Protein AF-A0A1I7KRG6-F1 (afdb_monomer)

Organism: NCBI:txid343013

Structure (mmCIF, N/CA/C/O backbone):
data_AF-A0A1I7KRG6-F1
#
_entry.id   AF-A0A1I7KRG6-F1
#
loop_
_atom_site.group_PDB
_atom_site.id
_atom_site.type_symbol
_atom_site.label_atom_id
_atom_site.label_alt_id
_atom_site.label_comp_id
_atom_site.label_asym_id
_atom_s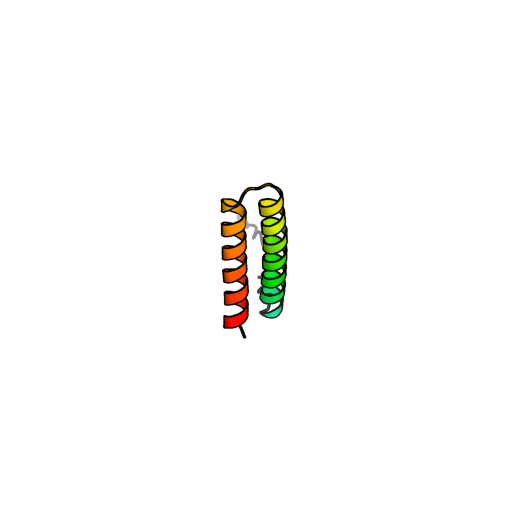ite.label_entity_id
_atom_site.label_seq_id
_atom_site.pdbx_PDB_ins_code
_atom_site.Cartn_x
_atom_site.Cartn_y
_atom_site.Cartn_z
_atom_site.occupancy
_atom_site.B_iso_or_equiv
_atom_site.auth_seq_id
_atom_site.auth_comp_id
_atom_site.auth_asym_id
_atom_site.auth_atom_id
_atom_site.pdbx_PDB_model_num
ATOM 1 N N . MET A 1 1 ? 4.626 45.624 -46.509 1.00 38.09 1 MET A N 1
ATOM 2 C CA . MET A 1 1 ? 5.010 45.403 -45.099 1.00 38.09 1 MET A CA 1
ATOM 3 C C . MET A 1 1 ? 4.996 43.903 -44.848 1.00 38.09 1 MET A C 1
ATOM 5 O O . MET A 1 1 ? 3.929 43.321 -44.734 1.00 38.09 1 MET A O 1
ATOM 9 N N . THR A 1 2 ? 6.158 43.258 -44.906 1.00 43.59 2 THR A N 1
ATOM 10 C CA . THR A 1 2 ? 6.322 41.812 -44.702 1.00 43.59 2 THR A CA 1
ATOM 11 C C . THR A 1 2 ? 6.492 41.541 -43.209 1.00 43.59 2 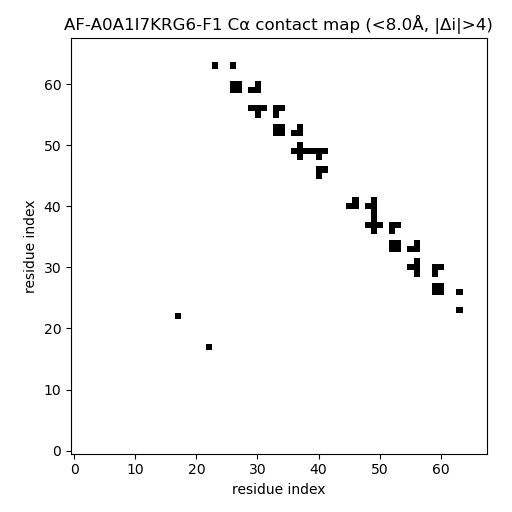THR A C 1
ATOM 13 O O . THR A 1 2 ? 7.542 41.842 -42.647 1.00 43.59 2 THR A O 1
ATOM 16 N N . ALA A 1 3 ? 5.448 41.038 -42.551 1.00 49.34 3 ALA A N 1
ATOM 17 C CA . ALA A 1 3 ? 5.514 40.648 -41.148 1.00 49.34 3 ALA A CA 1
ATOM 18 C C . ALA A 1 3 ? 6.164 39.261 -41.035 1.00 49.34 3 ALA A C 1
ATOM 20 O O . ALA A 1 3 ? 5.566 38.257 -41.414 1.00 49.34 3 ALA A O 1
ATOM 21 N N . SER A 1 4 ? 7.397 39.211 -40.534 1.00 54.66 4 SER A N 1
ATOM 22 C CA . SER A 1 4 ? 8.064 37.961 -40.171 1.00 54.66 4 SER A CA 1
ATOM 23 C C . SER A 1 4 ? 7.346 37.346 -38.972 1.00 54.66 4 SER A C 1
ATOM 25 O O . SER A 1 4 ? 7.400 37.885 -37.867 1.00 54.66 4 SER A O 1
ATOM 27 N N . THR A 1 5 ? 6.654 36.225 -39.176 1.00 59.00 5 THR A N 1
ATOM 28 C CA . THR A 1 5 ? 6.100 35.425 -38.081 1.00 59.00 5 THR A CA 1
ATOM 29 C C . THR A 1 5 ? 7.256 34.900 -37.232 1.00 59.00 5 THR A C 1
ATOM 31 O O . 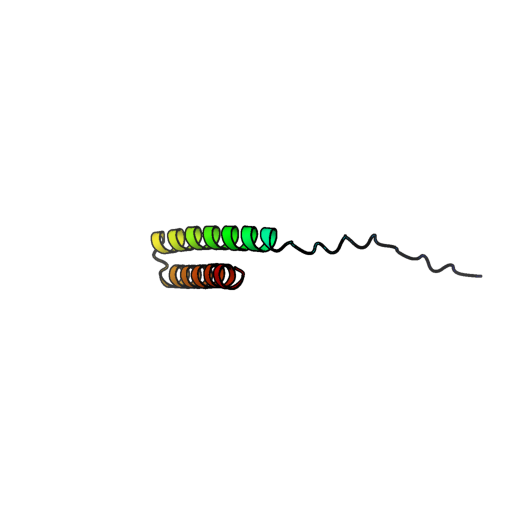THR A 1 5 ? 8.034 34.054 -37.667 1.00 59.00 5 THR A O 1
ATOM 34 N N . VAL A 1 6 ? 7.394 35.443 -36.023 1.00 54.41 6 VAL A N 1
ATOM 35 C CA . VAL A 1 6 ? 8.388 35.021 -35.035 1.00 54.41 6 VAL A CA 1
ATOM 36 C C . VAL A 1 6 ? 8.059 33.592 -34.607 1.00 54.41 6 VAL A C 1
ATOM 38 O O . VAL A 1 6 ? 7.047 33.343 -33.952 1.00 54.41 6 VAL A O 1
ATOM 41 N N . ALA A 1 7 ? 8.907 32.641 -34.992 1.00 46.97 7 ALA A N 1
ATOM 42 C CA . ALA A 1 7 ? 8.867 31.289 -34.464 1.00 46.97 7 ALA A CA 1
ATOM 43 C C . ALA A 1 7 ? 9.223 31.340 -32.971 1.00 46.97 7 ALA A C 1
ATOM 45 O O . ALA A 1 7 ? 10.387 31.494 -32.603 1.00 46.97 7 ALA A O 1
ATOM 46 N N . SER A 1 8 ? 8.219 31.205 -32.104 1.00 54.78 8 SER A N 1
ATOM 47 C CA . SER A 1 8 ? 8.438 30.837 -30.706 1.00 54.78 8 SER A CA 1
ATOM 48 C C . SER A 1 8 ? 8.928 29.389 -30.674 1.00 54.78 8 SER A C 1
ATOM 50 O O . SER A 1 8 ? 8.155 28.438 -30.554 1.00 54.78 8 SER A O 1
ATOM 52 N N . ALA A 1 9 ? 10.232 29.204 -30.863 1.00 51.00 9 ALA A N 1
ATOM 53 C CA . ALA A 1 9 ? 10.901 27.955 -30.551 1.00 51.00 9 ALA A CA 1
ATOM 54 C C . ALA A 1 9 ? 11.063 27.886 -29.028 1.00 51.00 9 ALA A C 1
ATOM 56 O O . ALA A 1 9 ? 12.127 28.170 -28.487 1.00 51.00 9 ALA A O 1
ATOM 57 N N . SER A 1 10 ? 9.986 27.522 -28.327 1.00 54.88 10 SER A N 1
ATOM 58 C CA . SER A 1 10 ? 10.129 26.991 -26.974 1.00 54.88 10 SER A CA 1
ATOM 59 C C . SER A 1 10 ? 11.023 25.754 -27.103 1.00 54.88 10 SER A C 1
ATOM 61 O O . SER A 1 10 ? 10.657 24.859 -27.877 1.00 54.88 10 SER A O 1
ATOM 63 N N . PRO A 1 11 ? 12.193 25.676 -26.437 1.00 53.03 11 PRO A N 1
ATOM 64 C CA . PRO A 1 11 ? 12.979 24.455 -26.445 1.00 53.03 11 PRO A CA 1
ATOM 65 C C . PRO A 1 11 ? 12.051 23.360 -25.934 1.00 53.03 11 PRO A C 1
ATOM 67 O O . PRO A 1 11 ? 11.551 23.428 -24.810 1.00 53.03 11 PRO A O 1
ATOM 70 N N . ARG A 1 12 ? 11.714 22.412 -26.813 1.00 59.41 12 ARG A N 1
ATOM 71 C CA . ARG A 1 12 ? 10.958 21.228 -26.425 1.00 59.41 12 ARG A CA 1
ATOM 72 C C . ARG A 1 12 ? 11.795 20.586 -25.335 1.00 59.41 12 ARG A C 1
ATOM 74 O O . ARG A 1 12 ? 12.900 20.126 -25.616 1.00 59.41 12 ARG A O 1
ATOM 81 N N . MET A 1 13 ? 11.301 20.648 -24.099 1.00 57.88 13 MET A N 1
ATOM 82 C CA . MET A 1 13 ? 11.845 19.880 -22.986 1.00 57.88 13 MET A CA 1
ATOM 83 C C . MET A 1 13 ? 12.121 18.476 -23.527 1.00 57.88 13 MET A C 1
ATOM 85 O O . MET A 1 13 ? 11.245 17.955 -24.233 1.00 57.88 13 MET A O 1
ATOM 89 N N . PRO A 1 14 ? 13.306 17.885 -23.288 1.00 57.03 14 PRO A N 1
ATOM 90 C CA . PRO A 1 14 ? 13.515 16.499 -23.664 1.00 57.03 14 PRO A CA 1
ATOM 91 C C . PRO A 1 14 ? 12.337 15.731 -23.079 1.00 57.03 14 PRO A C 1
ATOM 93 O O . PRO A 1 14 ? 12.031 15.886 -21.895 1.00 57.03 14 PRO A O 1
ATOM 96 N N . THR A 1 15 ? 11.597 15.015 -23.926 1.00 61.31 15 THR A N 1
ATOM 97 C CA . THR A 1 15 ? 10.550 14.120 -23.456 1.00 61.31 15 THR A CA 1
ATOM 98 C C . THR A 1 15 ? 11.253 13.154 -22.523 1.00 61.31 15 THR A C 1
ATOM 100 O O . THR A 1 15 ? 11.978 12.275 -22.977 1.00 61.31 15 THR A O 1
ATOM 103 N N . TYR A 1 16 ? 11.138 13.409 -21.221 1.00 62.56 16 TYR A N 1
ATOM 104 C CA . TYR A 1 16 ? 11.695 12.554 -20.198 1.00 62.56 16 TYR A CA 1
ATOM 105 C C . TYR A 1 16 ? 10.901 11.266 -20.298 1.00 62.56 16 TYR A C 1
ATOM 107 O O . TYR A 1 16 ? 9.748 11.192 -19.878 1.00 62.56 16 TYR A O 1
ATOM 115 N N . THR A 1 17 ? 11.480 10.305 -21.003 1.00 62.75 17 THR A N 1
ATOM 116 C CA . THR A 1 17 ? 11.005 8.937 -21.046 1.00 62.75 17 THR A CA 1
ATOM 117 C C . THR A 1 17 ? 11.594 8.282 -19.810 1.00 62.75 17 THR A C 1
ATOM 119 O O . THR A 1 17 ? 12.783 7.948 -19.848 1.00 62.75 17 THR A O 1
ATOM 122 N N . PRO A 1 18 ? 10.831 8.164 -18.706 1.00 62.44 18 PRO A N 1
ATOM 123 C CA . PRO A 1 18 ? 11.338 7.493 -17.527 1.00 62.44 18 PRO A CA 1
ATOM 124 C C . PRO A 1 18 ? 11.768 6.094 -17.942 1.00 62.44 18 PRO A C 1
ATOM 126 O O . PRO A 1 18 ? 11.012 5.339 -18.564 1.00 62.44 18 PRO A O 1
ATOM 129 N N . THR A 1 19 ? 13.020 5.784 -17.649 1.00 73.12 19 THR A N 1
ATOM 130 C CA . THR A 1 19 ? 13.565 4.451 -17.840 1.00 73.12 19 THR A CA 1
ATOM 131 C C . THR A 1 19 ? 12.789 3.467 -16.964 1.00 73.12 19 THR A C 1
ATOM 133 O O . THR A 1 19 ? 12.195 3.836 -15.946 1.00 73.12 19 THR A O 1
ATOM 136 N N . ASN A 1 20 ? 12.772 2.189 -17.349 1.00 76.69 20 ASN A N 1
ATOM 137 C CA . ASN A 1 20 ? 12.055 1.164 -16.582 1.00 76.69 20 ASN A CA 1
ATOM 138 C C . ASN A 1 20 ? 12.500 1.125 -15.107 1.00 76.69 20 ASN A C 1
ATOM 140 O O . ASN A 1 20 ? 11.671 0.901 -14.226 1.00 76.69 20 ASN A O 1
ATOM 144 N N . GLU A 1 21 ? 13.772 1.427 -14.828 1.00 77.94 21 GLU A N 1
ATOM 145 C CA . GLU A 1 21 ? 14.301 1.489 -13.463 1.00 77.94 21 GLU A CA 1
ATOM 146 C C . GLU A 1 21 ? 13.746 2.683 -12.668 1.00 77.94 21 GLU A C 1
ATOM 148 O O . GLU A 1 21 ? 13.414 2.543 -11.493 1.00 77.94 21 GLU A O 1
ATOM 153 N N . GLU A 1 22 ? 13.566 3.847 -13.296 1.00 77.88 22 GLU A N 1
ATOM 154 C CA . GLU A 1 22 ? 12.979 5.028 -12.646 1.00 77.88 22 GLU A CA 1
ATOM 155 C C . GLU A 1 22 ? 11.497 4.811 -12.319 1.00 77.88 22 GLU A C 1
ATOM 157 O O . GLU A 1 22 ? 11.048 5.138 -11.218 1.00 77.88 22 GLU A O 1
ATOM 162 N N . ASN A 1 23 ? 10.747 4.175 -13.225 1.00 80.56 23 ASN A N 1
ATOM 163 C CA . ASN A 1 23 ? 9.360 3.777 -12.962 1.00 80.56 23 ASN A CA 1
ATOM 164 C C . ASN A 1 23 ? 9.270 2.778 -11.802 1.00 80.56 23 ASN A C 1
ATOM 166 O O . ASN A 1 23 ? 8.375 2.876 -10.958 1.00 80.56 23 ASN A O 1
ATOM 170 N N . ARG A 1 24 ? 10.223 1.845 -11.721 1.00 76.88 24 ARG A N 1
ATOM 171 C CA . ARG A 1 24 ? 10.316 0.871 -10.632 1.00 76.88 24 ARG A CA 1
ATOM 172 C C . ARG A 1 24 ? 10.636 1.540 -9.296 1.00 76.88 24 ARG A C 1
ATOM 174 O O . ARG A 1 24 ? 9.944 1.286 -8.310 1.00 76.88 24 ARG A O 1
ATOM 181 N N . ALA A 1 25 ? 11.626 2.429 -9.264 1.00 83.38 25 ALA A N 1
ATOM 182 C CA . ALA A 1 25 ? 11.980 3.198 -8.073 1.00 83.38 25 ALA A CA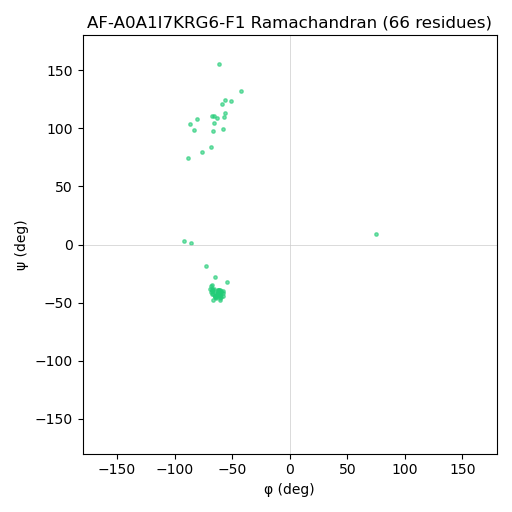 1
ATOM 183 C C . ALA A 1 25 ? 10.801 4.059 -7.584 1.00 83.38 25 ALA A C 1
ATOM 185 O O . ALA A 1 25 ? 10.513 4.102 -6.386 1.00 83.38 25 ALA A O 1
ATOM 186 N N . PHE A 1 26 ? 10.063 4.682 -8.508 1.00 82.38 26 PHE A N 1
ATOM 187 C CA . PHE A 1 26 ? 8.865 5.454 -8.187 1.00 82.38 26 PHE A CA 1
ATOM 188 C C . PHE A 1 26 ? 7.741 4.579 -7.616 1.00 82.38 26 PHE A C 1
ATOM 190 O O . PHE A 1 26 ? 7.141 4.932 -6.599 1.00 82.38 26 PHE A O 1
ATOM 197 N N . ALA A 1 27 ? 7.487 3.408 -8.207 1.00 83.88 27 ALA A N 1
ATOM 198 C CA . ALA A 1 27 ? 6.500 2.460 -7.695 1.00 83.88 27 ALA A CA 1
ATOM 199 C C . ALA A 1 27 ? 6.841 1.981 -6.270 1.00 83.88 27 ALA A C 1
ATOM 201 O O . ALA A 1 27 ? 5.953 1.905 -5.418 1.00 83.88 27 ALA A O 1
ATOM 202 N N . MET A 1 28 ? 8.125 1.737 -5.972 1.00 83.50 28 MET A N 1
ATOM 203 C CA . MET A 1 28 ? 8.578 1.405 -4.614 1.00 83.50 28 MET A CA 1
ATOM 204 C C . MET A 1 28 ? 8.364 2.560 -3.630 1.00 83.50 28 MET A C 1
ATOM 206 O O . MET A 1 28 ? 7.854 2.343 -2.529 1.00 83.50 28 MET A O 1
ATOM 210 N N . LEU A 1 29 ? 8.713 3.791 -4.016 1.00 88.19 29 LEU A N 1
ATOM 211 C CA . LEU A 1 29 ? 8.512 4.975 -3.177 1.00 88.19 29 LEU A CA 1
ATOM 212 C C . LEU A 1 29 ? 7.025 5.206 -2.871 1.00 88.19 29 LEU A C 1
ATOM 214 O O . LEU A 1 29 ? 6.656 5.516 -1.733 1.00 88.19 29 LEU A O 1
ATOM 218 N N . GLN A 1 30 ? 6.168 5.015 -3.874 1.00 86.06 30 GLN A N 1
ATOM 219 C CA . GLN A 1 30 ? 4.723 5.116 -3.725 1.00 86.06 30 GLN A CA 1
ATOM 220 C C . GLN A 1 30 ? 4.191 4.036 -2.772 1.00 86.06 30 GLN A C 1
ATOM 222 O O . GLN A 1 30 ? 3.432 4.353 -1.853 1.00 86.06 30 GLN A O 1
ATOM 227 N N . ALA A 1 31 ? 4.648 2.787 -2.915 1.00 84.56 31 ALA A N 1
ATOM 228 C CA . ALA A 1 31 ? 4.278 1.696 -2.017 1.00 84.56 31 ALA A CA 1
ATOM 229 C C . ALA A 1 31 ? 4.693 1.983 -0.562 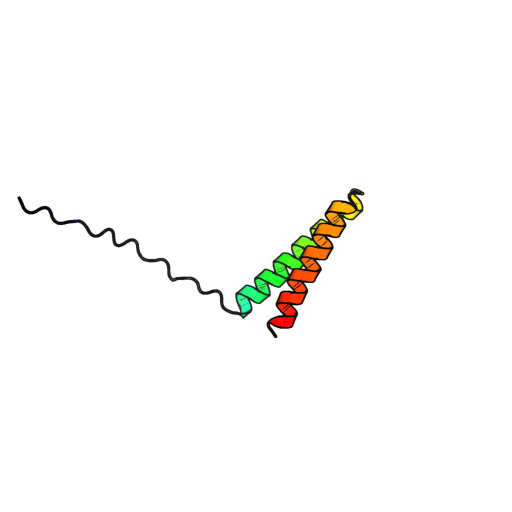1.00 84.56 31 ALA A C 1
ATOM 231 O O . ALA A 1 31 ? 3.876 1.858 0.349 1.00 84.56 31 ALA A O 1
ATOM 232 N N . LEU A 1 32 ? 5.922 2.445 -0.316 1.00 87.69 32 LEU A N 1
ATOM 233 C CA . LEU A 1 32 ? 6.380 2.806 1.035 1.00 87.69 32 LEU A CA 1
ATOM 234 C C . LEU A 1 32 ? 5.561 3.952 1.648 1.00 87.69 32 LEU A C 1
ATOM 236 O O . LEU A 1 32 ? 5.219 3.925 2.838 1.00 87.69 32 LEU A O 1
ATOM 240 N N . SER A 1 33 ? 5.207 4.943 0.833 1.00 87.12 33 SER A N 1
ATOM 241 C CA . SER A 1 33 ? 4.373 6.070 1.257 1.00 87.12 33 SER A CA 1
ATOM 242 C C . SER A 1 33 ? 2.963 5.609 1.641 1.00 87.12 33 SER A C 1
ATOM 244 O O . SER A 1 33 ? 2.448 5.984 2.700 1.00 87.12 33 SER A O 1
ATOM 246 N N . ASP A 1 34 ? 2.356 4.729 0.839 1.00 85.88 34 ASP A N 1
ATOM 247 C CA . ASP A 1 34 ? 1.040 4.158 1.130 1.00 85.88 34 ASP A CA 1
ATOM 248 C C . ASP A 1 34 ? 1.062 3.225 2.353 1.00 85.88 34 ASP A C 1
ATOM 250 O O . ASP A 1 34 ? 0.121 3.258 3.149 1.00 85.88 34 ASP A O 1
ATOM 254 N N . ALA A 1 35 ? 2.146 2.472 2.581 1.00 85.19 35 ALA A N 1
ATOM 255 C CA . ALA A 1 35 ? 2.342 1.670 3.795 1.00 85.19 35 ALA A CA 1
ATOM 256 C C . ALA A 1 35 ? 2.387 2.539 5.062 1.00 85.19 35 ALA A C 1
ATOM 258 O O . ALA A 1 35 ? 1.747 2.231 6.074 1.00 85.19 35 ALA A O 1
ATOM 259 N N . THR A 1 36 ? 3.120 3.653 4.999 1.00 89.94 36 THR A N 1
ATOM 260 C CA . THR A 1 36 ? 3.253 4.602 6.113 1.00 89.94 36 THR A CA 1
ATOM 261 C C . THR A 1 36 ? 1.908 5.255 6.432 1.00 89.94 36 THR A C 1
ATOM 263 O O . THR A 1 36 ? 1.494 5.308 7.593 1.00 89.94 36 THR A O 1
ATOM 266 N N . MET A 1 37 ? 1.169 5.671 5.400 1.00 88.00 37 MET A N 1
ATOM 267 C CA . MET A 1 37 ? -0.177 6.225 5.553 1.00 88.00 37 MET A CA 1
ATOM 268 C C . MET A 1 37 ? -1.184 5.192 6.064 1.00 88.00 37 MET A C 1
ATOM 270 O O . MET A 1 37 ? -2.011 5.522 6.912 1.00 88.00 37 MET A O 1
ATOM 274 N N . ALA A 1 38 ? -1.107 3.935 5.618 1.00 86.25 38 ALA A N 1
ATOM 275 C CA . ALA A 1 38 ? -1.947 2.863 6.147 1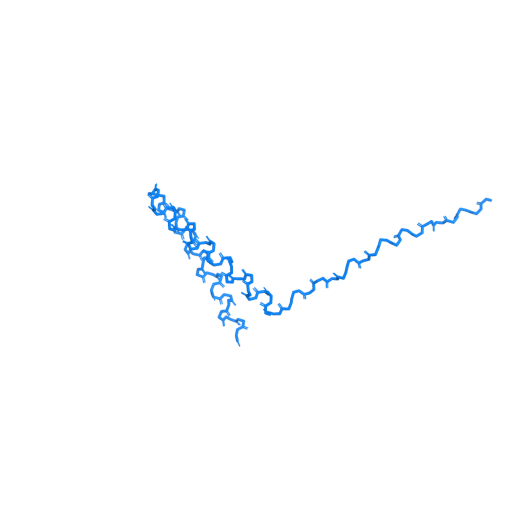.00 86.25 38 ALA A CA 1
ATOM 276 C C . ALA A 1 38 ? -1.725 2.672 7.655 1.00 86.25 38 ALA A C 1
ATOM 278 O O . ALA A 1 38 ? -2.696 2.617 8.410 1.00 86.25 38 ALA A O 1
ATOM 279 N N . ARG A 1 39 ? -0.464 2.658 8.113 1.00 87.44 39 ARG A N 1
ATOM 280 C CA . ARG A 1 39 ? -0.122 2.606 9.546 1.00 87.44 39 ARG A CA 1
ATOM 281 C C . ARG A 1 39 ? -0.666 3.802 10.324 1.00 87.44 39 ARG A C 1
ATOM 283 O O . ARG A 1 39 ? -1.220 3.610 11.402 1.00 87.44 39 ARG A O 1
ATOM 290 N N . LEU A 1 40 ? -0.556 5.013 9.776 1.00 90.12 40 LEU A N 1
ATOM 291 C CA . LEU A 1 40 ? -1.109 6.2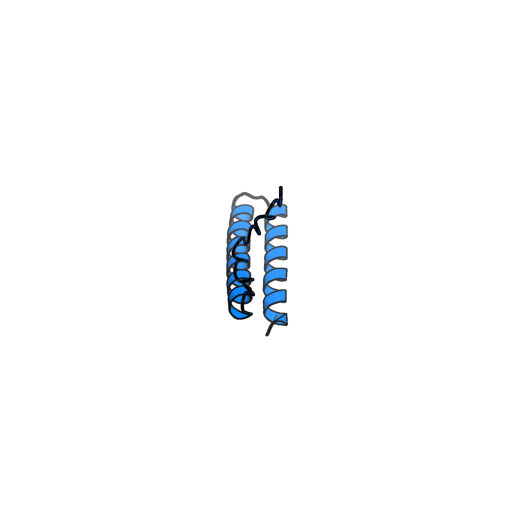20 10.396 1.00 90.12 40 LEU A CA 1
ATOM 292 C C . LEU A 1 40 ? -2.641 6.157 10.508 1.00 90.12 40 LEU A C 1
ATOM 294 O O . LEU A 1 40 ? -3.215 6.553 11.519 1.00 90.12 40 LEU A O 1
ATOM 298 N N . TYR A 1 41 ? -3.329 5.665 9.477 1.00 89.25 41 TYR A N 1
ATOM 299 C CA . TYR A 1 41 ? -4.782 5.519 9.528 1.00 89.25 41 TYR A CA 1
ATOM 300 C C . TYR A 1 41 ? -5.220 4.441 10.519 1.00 89.25 41 TYR A C 1
ATOM 302 O O . TYR A 1 41 ? -6.221 4.643 11.203 1.00 89.25 41 TYR A O 1
ATOM 310 N N . LEU A 1 42 ? -4.458 3.350 10.660 1.00 87.44 42 LEU A N 1
ATOM 311 C CA . LEU A 1 42 ? -4.694 2.345 11.700 1.00 87.44 42 LEU A CA 1
ATOM 312 C C . LEU A 1 42 ? -4.504 2.926 13.104 1.00 87.44 42 LEU A C 1
ATOM 314 O O . LEU A 1 42 ? -5.372 2.728 13.950 1.00 87.44 42 LEU A O 1
ATOM 318 N N . SER A 1 43 ? -3.428 3.684 13.345 1.00 87.44 43 SER A N 1
ATOM 319 C CA . SER A 1 43 ? -3.183 4.290 14.663 1.00 87.44 43 SER A CA 1
ATOM 320 C C . SER A 1 43 ? -4.237 5.332 15.042 1.00 87.44 43 SER A C 1
ATOM 322 O O . SER A 1 43 ? -4.539 5.503 16.219 1.00 87.44 43 SER A O 1
ATOM 324 N N . LYS A 1 44 ? -4.852 5.984 14.050 1.00 87.62 44 LYS A N 1
ATOM 325 C CA . LYS A 1 44 ? -5.976 6.915 14.235 1.00 87.62 44 LYS A CA 1
ATOM 326 C C . LYS A 1 44 ? -7.356 6.239 14.281 1.00 87.62 44 LYS A C 1
ATOM 328 O O . LYS A 1 44 ? -8.357 6.943 14.364 1.00 87.62 44 LYS A O 1
ATOM 333 N N . GLY A 1 45 ? -7.441 4.909 14.181 1.00 88.81 45 GLY A N 1
ATOM 334 C CA . GLY A 1 45 ? -8.711 4.167 14.186 1.00 88.81 45 GLY A CA 1
ATOM 335 C C . GLY A 1 45 ? -9.528 4.255 12.886 1.00 88.81 45 GLY A C 1
ATOM 336 O O . GLY A 1 45 ?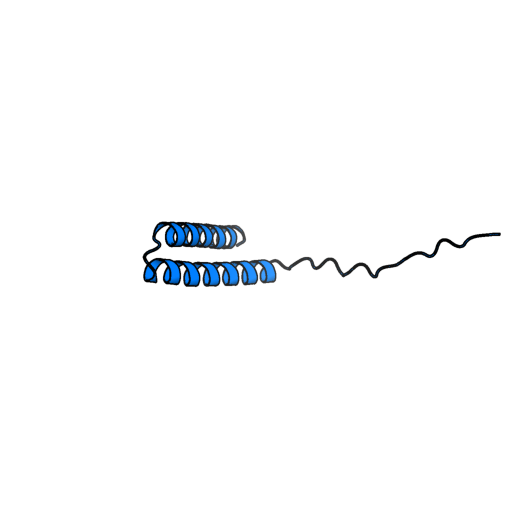 -10.658 3.776 12.832 1.00 88.81 45 GLY A O 1
ATOM 337 N N . ASN A 1 46 ? -8.977 4.825 11.808 1.00 87.62 46 ASN A N 1
ATOM 338 C CA . ASN A 1 46 ? -9.642 4.924 10.506 1.00 87.62 46 ASN A CA 1
ATOM 339 C C . ASN A 1 46 ? -9.365 3.679 9.646 1.00 87.62 46 ASN A C 1
ATOM 341 O O . ASN A 1 46 ? -8.594 3.696 8.680 1.00 87.62 46 ASN A O 1
ATOM 345 N N . LEU A 1 47 ? -10.031 2.581 10.007 1.00 87.88 47 LEU A N 1
ATOM 346 C CA . LEU A 1 47 ? -9.922 1.288 9.329 1.00 87.88 47 LEU A CA 1
ATOM 347 C C . LEU A 1 47 ? -10.285 1.335 7.824 1.00 87.88 47 LEU A C 1
ATOM 349 O O . LEU A 1 47 ? -9.569 0.721 7.027 1.00 87.88 47 LEU A O 1
ATOM 353 N N . PRO A 1 48 ? -11.325 2.074 7.377 1.00 88.81 48 PRO A N 1
ATOM 354 C CA . PRO A 1 48 ? -11.651 2.173 5.953 1.00 88.81 48 PRO A CA 1
ATOM 355 C C . PRO A 1 48 ? -10.537 2.818 5.120 1.00 88.81 48 PRO A C 1
ATOM 357 O O . PRO A 1 48 ? -10.217 2.323 4.037 1.00 88.81 48 PRO A O 1
ATOM 360 N N . ALA A 1 49 ? -9.928 3.902 5.612 1.00 83.56 49 ALA A N 1
ATOM 361 C CA . ALA A 1 49 ? -8.837 4.579 4.911 1.00 83.56 49 ALA A CA 1
ATOM 362 C C . ALA A 1 49 ? -7.568 3.717 4.875 1.00 83.56 49 ALA A C 1
ATOM 364 O O . ALA A 1 49 ? -6.940 3.596 3.821 1.00 83.56 49 ALA A O 1
ATOM 365 N N . ALA A 1 50 ? -7.245 3.047 5.986 1.00 84.75 50 ALA A N 1
A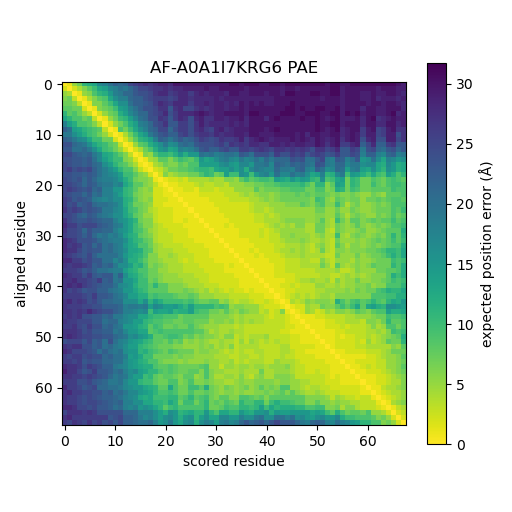TOM 366 C CA . ALA A 1 50 ? -6.142 2.093 6.047 1.00 84.75 50 ALA A CA 1
ATOM 367 C C . ALA A 1 50 ? -6.308 0.959 5.025 1.00 84.75 50 ALA A C 1
ATOM 369 O O . ALA A 1 50 ? -5.374 0.643 4.289 1.00 84.75 50 ALA A O 1
ATOM 370 N N . ARG A 1 51 ? -7.518 0.395 4.911 1.00 85.81 51 ARG A N 1
ATOM 371 C CA . ARG A 1 51 ? -7.814 -0.665 3.938 1.00 85.81 51 ARG A CA 1
ATOM 372 C C . ARG A 1 51 ? -7.640 -0.186 2.497 1.00 85.81 51 ARG A C 1
ATOM 374 O O . ARG A 1 51 ? -7.064 -0.905 1.688 1.00 85.81 51 ARG A O 1
ATOM 381 N N . ARG A 1 52 ? -8.088 1.032 2.169 1.00 88.75 52 ARG A N 1
ATOM 382 C CA . ARG A 1 52 ? -7.887 1.618 0.830 1.00 88.75 52 ARG A CA 1
ATOM 383 C C . ARG A 1 52 ? -6.401 1.765 0.500 1.00 88.75 52 ARG A C 1
ATOM 385 O O . ARG A 1 52 ? -5.996 1.392 -0.597 1.00 88.75 52 ARG A O 1
ATOM 392 N N . LYS A 1 53 ? -5.597 2.243 1.454 1.00 85.75 53 LYS A N 1
ATOM 393 C CA . LYS A 1 53 ? -4.141 2.377 1.299 1.00 85.75 53 LYS A CA 1
ATOM 394 C C . LYS A 1 53 ? -3.440 1.029 1.133 1.00 85.75 53 LYS A C 1
ATOM 396 O O . LYS A 1 53 ? -2.606 0.890 0.248 1.00 85.75 53 LYS A O 1
ATOM 401 N N . ALA A 1 54 ? -3.842 0.014 1.895 1.00 84.38 54 ALA A N 1
ATOM 402 C CA . ALA A 1 54 ? -3.317 -1.343 1.741 1.00 84.38 54 ALA A CA 1
ATOM 403 C C . ALA A 1 54 ? -3.626 -1.942 0.355 1.00 84.38 54 ALA A C 1
ATOM 405 O O . ALA A 1 54 ? -2.770 -2.582 -0.247 1.00 84.38 54 ALA A O 1
ATOM 406 N N . VAL A 1 55 ? -4.822 -1.692 -0.193 1.00 88.25 55 VAL A N 1
ATOM 407 C CA . VAL A 1 55 ? -5.175 -2.128 -1.557 1.00 88.25 55 VAL A CA 1
ATOM 408 C C . VAL A 1 55 ? -4.366 -1.375 -2.619 1.00 88.25 55 VAL A C 1
ATOM 410 O O . VAL A 1 55 ? -3.964 -1.977 -3.609 1.00 88.25 55 VAL A O 1
ATOM 413 N N . GLN A 1 56 ? -4.112 -0.075 -2.430 1.00 83.31 56 GLN A N 1
ATOM 414 C CA . GLN A 1 56 ? -3.240 0.703 -3.324 1.00 83.31 56 GLN A CA 1
ATOM 415 C C . GLN A 1 56 ? -1.808 0.159 -3.322 1.00 83.31 56 GLN A C 1
ATOM 417 O O . GLN A 1 56 ? -1.234 -0.034 -4.390 1.00 83.31 56 GLN A O 1
ATOM 422 N N . LEU A 1 57 ? -1.288 -0.186 -2.144 1.00 81.94 57 LEU A N 1
ATOM 423 C CA . LEU A 1 57 ? 0.010 -0.833 -1.990 1.00 81.94 57 LEU A CA 1
ATOM 424 C C . LEU A 1 57 ? 0.075 -2.189 -2.707 1.00 81.94 57 LEU A C 1
ATOM 426 O O . LEU A 1 57 ? 1.006 -2.422 -3.469 1.00 81.94 57 LEU A O 1
ATOM 430 N N . LEU A 1 58 ? -0.927 -3.055 -2.524 1.00 83.38 58 LEU A N 1
ATOM 431 C CA . LEU A 1 58 ? -1.001 -4.351 -3.213 1.00 83.38 58 LEU A CA 1
ATOM 432 C C . LEU A 1 58 ? -0.990 -4.194 -4.737 1.00 83.38 58 LEU A C 1
ATOM 434 O O . LEU A 1 58 ? -0.288 -4.924 -5.426 1.00 83.38 58 LEU A O 1
ATOM 438 N N . LYS A 1 59 ? -1.719 -3.206 -5.266 1.00 83.56 59 LYS A N 1
ATOM 439 C CA . LYS A 1 59 ? -1.720 -2.907 -6.704 1.00 83.56 59 LYS A CA 1
ATOM 440 C C . LYS A 1 59 ? -0.370 -2.383 -7.191 1.00 83.56 59 LYS A C 1
ATOM 442 O O . LYS A 1 59 ? 0.080 -2.798 -8.251 1.00 83.56 59 LYS A O 1
ATOM 447 N N . ALA A 1 60 ? 0.275 -1.494 -6.434 1.00 76.62 60 ALA A N 1
ATOM 448 C CA . ALA A 1 60 ? 1.593 -0.967 -6.785 1.00 76.62 60 ALA A CA 1
ATOM 449 C C . ALA A 1 60 ? 2.656 -2.078 -6.821 1.00 76.62 60 ALA A C 1
ATOM 451 O O . ALA A 1 60 ? 3.472 -2.114 -7.738 1.00 76.62 60 ALA A O 1
ATOM 452 N N . LEU A 1 61 ? 2.604 -3.016 -5.870 1.00 77.44 61 LEU A N 1
ATOM 453 C CA . LEU A 1 61 ? 3.479 -4.189 -5.847 1.00 77.44 61 LEU A CA 1
ATOM 454 C C . LEU A 1 61 ? 3.190 -5.148 -7.003 1.00 77.44 61 LEU A C 1
ATOM 456 O O . LEU A 1 61 ? 4.124 -5.595 -7.656 1.00 77.44 61 LEU A O 1
ATOM 460 N N . GLN A 1 62 ? 1.918 -5.401 -7.314 1.00 79.19 62 GLN A N 1
ATOM 461 C CA . GLN A 1 62 ? 1.542 -6.249 -8.446 1.00 79.19 62 GLN A CA 1
ATOM 462 C C . GLN A 1 62 ? 2.047 -5.686 -9.781 1.00 79.19 62 GLN A C 1
ATOM 464 O O . GLN A 1 62 ? 2.534 -6.433 -10.623 1.00 79.19 62 GLN A O 1
ATOM 469 N N . VAL A 1 63 ? 1.963 -4.366 -9.983 1.00 72.44 63 VAL A N 1
ATOM 470 C CA . VAL A 1 63 ? 2.546 -3.717 -11.169 1.00 72.44 63 VAL A CA 1
ATOM 471 C C . VAL A 1 63 ? 4.053 -3.962 -11.220 1.00 72.44 63 VAL A C 1
ATOM 473 O O . VAL A 1 63 ? 4.593 -4.244 -12.284 1.00 72.44 63 VAL A O 1
ATOM 476 N N . LEU A 1 64 ? 4.728 -3.913 -10.075 1.00 68.12 64 LEU A N 1
ATOM 477 C CA . LEU A 1 64 ? 6.163 -4.152 -9.982 1.00 68.12 64 LEU A CA 1
ATOM 478 C C . LEU A 1 64 ? 6.535 -5.611 -10.307 1.00 68.12 64 LEU A C 1
ATOM 480 O O . LEU A 1 64 ? 7.516 -5.825 -11.009 1.00 68.12 64 LEU A O 1
ATOM 484 N N . GLU A 1 65 ? 5.740 -6.589 -9.865 1.00 69.38 65 GLU A N 1
ATOM 485 C CA . GLU A 1 65 ? 5.930 -8.018 -10.176 1.00 69.38 65 GLU A CA 1
ATOM 486 C C . GLU A 1 65 ? 5.686 -8.348 -11.656 1.00 69.38 65 GLU A C 1
ATOM 488 O O . GLU A 1 65 ? 6.427 -9.131 -12.233 1.00 69.38 65 GLU A O 1
ATOM 493 N N . VAL A 1 66 ? 4.680 -7.738 -12.293 1.00 63.47 66 VAL A N 1
ATOM 494 C CA . VAL A 1 66 ? 4.364 -7.970 -13.721 1.00 63.47 66 VAL A CA 1
ATOM 495 C C . VAL A 1 66 ? 5.386 -7.316 -14.661 1.00 63.47 66 VAL A C 1
ATOM 497 O O . VAL A 1 66 ? 5.471 -7.680 -15.830 1.00 63.47 66 VAL A O 1
ATOM 500 N N . THR A 1 67 ? 6.159 -6.346 -14.166 1.00 55.44 67 THR A N 1
ATOM 501 C CA . THR A 1 67 ? 7.192 -5.650 -14.951 1.00 55.44 67 THR A CA 1
ATOM 502 C C . THR A 1 67 ? 8.578 -6.319 -14.833 1.00 55.44 67 THR A C 1
ATOM 504 O O . THR A 1 67 ? 9.542 -5.790 -15.385 1.00 55.44 67 THR A O 1
ATOM 507 N N . GLN A 1 68 ? 8.703 -7.448 -14.114 1.00 44.81 68 GLN A N 1
ATOM 508 C CA . GLN A 1 68 ? 9.911 -8.295 -14.092 1.00 44.81 68 GLN A CA 1
ATOM 509 C C . GLN A 1 68 ? 9.894 -9.339 -15.209 1.00 44.81 68 GLN A C 1
ATOM 511 O O . GLN A 1 68 ? 11.000 -9.633 -15.715 1.00 44.81 68 GLN A O 1
#

Foldseek 3Di:
DDDDDDPPCPPPDPPCPPDPVNLLVVLVVLLVVLCVVLVVCVVVVNNVSSVVSVVSNVVSVVVNVVSD

Mean predicted aligned error: 12.67 Å

pLDDT: mean 74.57, std 14.57, range [38.09, 90.12]

Nearest PDB structures (foldseek):
  3nym-assembly1_B  TM=9.684E-01  e=9.272E-01  Neisseria meningitidis serogroup B
  9eon-assembly1_A  TM=9.761E-01  e=2.119E+00  Synechocystis sp. PCC 6803
  9eom-assembly1_A-2  TM=9.699E-01  e=3.020E+00  Synechocystis sp. PCC 6803
  9eom-assembly1_A-4  TM=9.699E-01  e=3.020E+00  Synechocystis sp. PCC 6803
  6zvt-assembly1_A  TM=9.709E-01  e=5.450E+00  Nostoc punctiforme

Secondary structure (DSSP, 8-state):
-------------------HHHHHHHHHHHHHHHHHHHHHHHHTT-HHHHHHHHHHHHHHHHHHHHT-

Solvent-accessible surface area (backbone atoms only — not comparable to full-atom values): 4045 Å² total; per-residue (Å²): 136,86,81,79,82,78,78,83,76,68,80,74,68,76,79,80,71,75,48,75,66,54,51,49,54,49,38,51,54,52,29,54,51,28,51,52,50,19,52,53,25,48,77,70,68,36,58,71,61,16,52,53,26,49,54,52,26,53,50,39,50,50,54,56,63,76,72,109

Sequence (68 aa):
MTASTVASASPRMPTYTPTNEENRAFAMLQALSDATMARLYLSKGNLPAARRKAVQLLKALQVLEVTQ

Radius of gyration: 21.45 Å; Cα contacts (8 Å, |Δi|>4): 36; chains: 1; bounding box: 26×54×60 Å